Protein AF-A0A401GXA9-F1 (afdb_monomer)

Foldseek 3Di:
DDDDDDDPDPDPDPPPPDPDDPPDDFDWDKDFLVPQPDPVSSVQLLVLQVVVQVVCVVVQKHQPDDDRRQWIWTQTPVRDTHTDGDDSVPIDGHDDDPPPDPCVVVVPD

Sequence (109 aa):
MPMKQRVDDGRTVWERTWTVYPSKMIPVLPKRLRHFEDGFELVLLVYHALCAHQEYYKAGVLHGNVSEENVIIFETPFSERKGVLVDLDQANTFRRPERPDPDLKARNV

Organism: NCBI:txid139825

InterPro domains:
  IPR040976 Fungal-type protein kinase [PF17667] (31-96)

Nearest PDB structures (foldseek):
  3zxt-assembly2_D  TM=7.050E-01  e=9.819E-03  Homo sapiens
  2y4p-assembly1_C  TM=7.107E-01  e=7.079E-03  Homo sapiens
  2j90-assembly1_A  TM=6.909E-01  e=1.658E-02  Homo sapiens
  5a6n-assembly1_A  TM=6.557E-01  e=2.154E-02  Homo sapiens
  4eut-assembly1_A  TM=6.232E-01  e=1.889E-02  Homo sapiens

Mean predicted aligned error: 12.94 Å

Solvent-accessible surface area (backbone atoms only — not comparable to full-atom values): 7034 Å² total; per-residue (Å²): 136,88,85,87,82,91,68,98,72,88,66,84,78,77,84,77,80,76,82,80,74,72,97,67,88,74,76,61,53,80,41,62,43,91,73,50,90,48,74,66,53,46,54,51,27,52,48,38,25,51,53,51,50,51,53,36,45,73,72,24,31,42,56,88,61,93,47,66,90,30,31,31,33,37,33,37,93,82,73,51,73,43,28,39,64,50,76,64,90,74,38,45,76,49,85,68,73,76,73,77,60,77,62,68,68,65,74,77,112

pLDDT: mean 78.91, std 20.69, range [35.88, 97.69]

Radius of gyration: 20.26 Å; Cα contacts (8 Å, |Δi|>4): 107; chains: 1; bounding box: 55×45×39 Å

Structure (mmCIF, N/CA/C/O backbone):
data_AF-A0A401GXA9-F1
#
_entry.id   AF-A0A401GXA9-F1
#
loop_
_atom_site.group_PDB
_atom_site.id
_atom_site.type_symbol
_atom_site.label_atom_id
_atom_site.label_alt_id
_atom_site.label_comp_id
_atom_site.label_asym_id
_atom_site.label_entity_id
_atom_site.label_seq_id
_atom_site.pdbx_PDB_ins_code
_atom_site.Cartn_x
_atom_site.Cartn_y
_atom_site.Cartn_z
_atom_site.occupancy
_atom_site.B_iso_or_equiv
_atom_site.auth_seq_id
_atom_site.auth_comp_id
_atom_site.auth_asym_id
_atom_site.auth_atom_id
_atom_site.pdbx_PDB_model_num
ATOM 1 N N . MET A 1 1 ? 11.389 -31.991 -1.112 1.00 37.75 1 MET A N 1
ATOM 2 C CA . MET A 1 1 ? 12.618 -32.156 -1.919 1.00 37.75 1 MET A CA 1
ATOM 3 C C . MET A 1 1 ? 12.338 -31.588 -3.302 1.00 37.75 1 MET A C 1
ATOM 5 O O . MET A 1 1 ? 11.399 -32.085 -3.909 1.00 37.75 1 MET A O 1
ATOM 9 N N . PRO A 1 2 ? 13.041 -30.555 -3.794 1.00 41.91 2 PRO A N 1
ATOM 10 C CA . PRO A 1 2 ? 12.853 -30.107 -5.165 1.00 41.91 2 PRO A CA 1
ATOM 11 C C . PRO A 1 2 ? 13.734 -30.913 -6.127 1.00 41.91 2 PRO A C 1
ATOM 13 O O . PRO A 1 2 ? 14.886 -31.244 -5.837 1.00 41.91 2 PRO A O 1
ATOM 16 N N . MET A 1 3 ? 13.120 -31.260 -7.2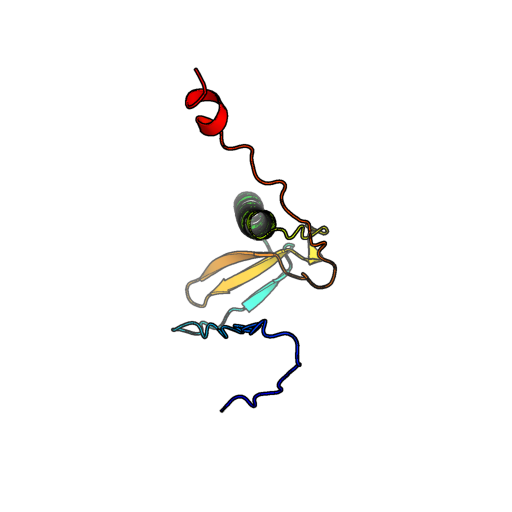53 1.00 42.75 3 MET A N 1
ATOM 17 C CA . MET A 1 3 ? 13.607 -32.102 -8.340 1.00 42.75 3 MET A CA 1
ATOM 18 C C . MET A 1 3 ? 14.561 -31.305 -9.245 1.00 42.75 3 MET A C 1
ATOM 20 O O . MET A 1 3 ? 14.305 -30.143 -9.544 1.00 42.75 3 MET A O 1
ATOM 24 N N . LYS A 1 4 ? 15.677 -31.917 -9.663 1.00 43.25 4 LYS A N 1
ATOM 25 C CA . LYS A 1 4 ? 16.646 -31.321 -10.598 1.00 43.25 4 LYS A CA 1
ATOM 26 C C . LYS A 1 4 ? 16.255 -31.665 -12.033 1.00 43.25 4 LYS A C 1
ATOM 28 O O . LYS A 1 4 ? 16.114 -32.845 -12.340 1.00 43.25 4 LYS A O 1
ATOM 33 N N . GLN A 1 5 ? 16.217 -30.675 -12.920 1.00 47.41 5 GLN A N 1
ATOM 34 C CA . GLN A 1 5 ? 16.317 -30.905 -14.361 1.00 47.41 5 GLN A CA 1
ATOM 35 C C . GLN A 1 5 ? 17.593 -30.224 -14.871 1.00 47.41 5 GLN A C 1
ATOM 37 O O . GLN A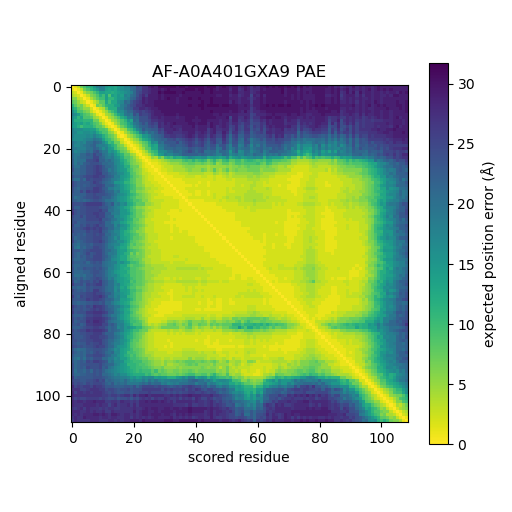 1 5 ? 17.852 -29.059 -14.573 1.00 47.41 5 GLN A O 1
ATOM 42 N N . ARG A 1 6 ? 18.447 -31.000 -15.545 1.00 35.88 6 ARG A N 1
ATOM 43 C CA . ARG A 1 6 ? 19.719 -30.556 -16.132 1.00 35.88 6 ARG A CA 1
ATOM 44 C C . ARG A 1 6 ? 19.440 -30.009 -17.535 1.00 35.88 6 ARG A C 1
ATOM 46 O O . ARG A 1 6 ? 18.735 -30.669 -18.291 1.00 35.88 6 ARG A O 1
ATOM 53 N N . VAL A 1 7 ? 20.016 -28.858 -17.876 1.00 47.91 7 VAL A N 1
ATOM 54 C CA . VAL A 1 7 ? 20.110 -28.363 -19.259 1.00 47.91 7 VAL A CA 1
ATOM 55 C C . VAL A 1 7 ? 21.590 -28.086 -19.558 1.00 47.91 7 VAL A C 1
ATOM 57 O O . VAL A 1 7 ? 22.300 -27.526 -18.720 1.00 47.91 7 VAL A O 1
ATOM 60 N N . ASP A 1 8 ? 22.056 -28.553 -20.716 1.00 50.69 8 ASP A N 1
ATOM 61 C CA . ASP A 1 8 ? 23.459 -28.805 -21.092 1.00 50.69 8 ASP A CA 1
ATOM 62 C C . ASP A 1 8 ? 24.303 -27.564 -21.487 1.00 50.69 8 ASP A C 1
ATOM 64 O O . ASP A 1 8 ? 25.043 -27.601 -22.463 1.00 50.69 8 ASP A O 1
ATOM 68 N N . ASP A 1 9 ? 24.256 -26.464 -20.726 1.00 49.25 9 ASP A N 1
ATOM 69 C CA . ASP A 1 9 ? 25.087 -25.255 -20.984 1.00 49.25 9 ASP A CA 1
ATOM 70 C C . ASP A 1 9 ? 25.996 -24.862 -19.796 1.00 49.25 9 ASP A C 1
ATOM 72 O O . ASP A 1 9 ? 26.512 -23.756 -19.693 1.00 49.25 9 ASP A O 1
ATOM 76 N N . GLY A 1 10 ? 26.197 -25.733 -18.803 1.00 48.47 10 GLY A N 1
ATOM 77 C CA . GLY A 1 10 ? 27.113 -25.441 -17.680 1.00 48.47 10 GLY A CA 1
ATOM 78 C C . GLY A 1 10 ? 26.724 -24.237 -16.795 1.00 48.47 10 GLY A C 1
ATOM 79 O O . GLY A 1 10 ? 27.364 -23.982 -15.775 1.00 48.47 10 GLY A O 1
ATOM 80 N N . ARG A 1 11 ? 25.640 -23.524 -17.114 1.00 40.50 11 ARG A N 1
ATOM 81 C CA . ARG A 1 11 ? 25.053 -22.458 -16.307 1.00 40.50 11 ARG A CA 1
ATOM 82 C C . ARG A 1 11 ? 24.033 -23.072 -15.366 1.00 40.50 11 ARG A C 1
ATOM 84 O O . ARG A 1 11 ? 22.912 -23.396 -15.743 1.00 40.50 11 ARG A O 1
ATOM 91 N N . THR A 1 12 ? 24.435 -23.240 -14.111 1.00 41.81 12 THR A N 1
ATOM 92 C CA . THR A 1 12 ? 23.503 -23.628 -13.049 1.00 41.81 12 THR A CA 1
ATOM 93 C C . THR A 1 12 ? 22.659 -22.406 -12.692 1.00 41.81 12 THR A C 1
ATOM 95 O O . THR A 1 12 ? 23.095 -21.547 -11.926 1.00 41.81 12 THR A O 1
ATOM 98 N N . VAL A 1 13 ? 21.468 -22.295 -13.279 1.00 46.06 13 VAL A N 1
ATOM 99 C CA . VAL A 1 13 ? 20.467 -21.314 -12.849 1.00 46.06 13 VAL A CA 1
ATOM 100 C C . VAL A 1 13 ? 19.842 -21.844 -11.563 1.00 46.06 13 VAL A C 1
ATOM 102 O O . VAL A 1 13 ? 19.128 -22.843 -11.564 1.00 46.06 13 VAL A O 1
ATOM 105 N N . TRP A 1 14 ? 20.150 -21.200 -10.442 1.00 46.12 14 TRP A N 1
ATOM 106 C CA . TRP A 1 14 ? 19.437 -21.436 -9.194 1.00 46.12 14 TRP A CA 1
ATOM 107 C C . TRP A 1 14 ? 18.168 -20.588 -9.219 1.00 46.12 14 TRP A C 1
ATOM 109 O O . TRP A 1 14 ? 18.221 -19.403 -8.890 1.00 46.12 14 TRP A O 1
ATOM 119 N N . GLU A 1 15 ? 17.030 -21.172 -9.592 1.00 48.81 15 GLU A N 1
ATOM 120 C CA . GLU A 1 15 ? 15.738 -20.595 -9.215 1.00 48.81 15 GLU A CA 1
ATOM 121 C C . GLU A 1 15 ? 15.629 -20.662 -7.690 1.00 48.81 15 GLU A C 1
ATOM 123 O O . GLU A 1 15 ? 15.323 -21.692 -7.090 1.00 48.81 15 GLU A O 1
ATOM 128 N N . ARG A 1 16 ? 15.982 -19.558 -7.031 1.00 50.84 16 ARG A N 1
ATOM 129 C CA . ARG A 1 16 ? 15.786 -19.385 -5.595 1.00 50.84 16 ARG A CA 1
ATOM 130 C C . ARG A 1 16 ? 14.382 -18.842 -5.361 1.00 50.84 16 ARG A C 1
ATOM 132 O O . ARG A 1 16 ? 14.198 -17.650 -5.131 1.00 50.84 16 ARG A O 1
ATOM 139 N N . THR A 1 17 ? 13.390 -19.721 -5.406 1.00 48.41 17 THR A N 1
ATOM 140 C CA . THR A 1 17 ? 12.048 -19.432 -4.893 1.00 48.41 17 THR A CA 1
ATOM 141 C C . THR A 1 17 ? 12.115 -19.464 -3.366 1.00 48.41 17 THR A C 1
ATOM 143 O O . THR A 1 17 ? 11.974 -20.508 -2.735 1.00 48.41 17 THR A O 1
ATOM 146 N N . TRP A 1 18 ? 12.412 -18.323 -2.743 1.00 49.84 18 TRP A N 1
ATOM 147 C CA . TRP A 1 18 ? 12.270 -18.176 -1.296 1.00 49.84 18 TRP A CA 1
ATOM 148 C C . TRP A 1 18 ? 10.796 -17.939 -0.978 1.00 49.84 18 TRP A C 1
ATOM 150 O O . TRP A 1 18 ? 10.294 -16.828 -1.131 1.00 49.84 18 TRP A O 1
ATOM 160 N N . THR A 1 19 ? 10.089 -18.967 -0.519 1.00 49.97 19 THR A N 1
ATOM 161 C CA . THR A 1 19 ? 8.801 -18.759 0.146 1.00 49.97 19 THR A CA 1
ATOM 162 C C . THR A 1 19 ? 9.087 -18.248 1.556 1.00 49.97 19 THR A C 1
ATOM 164 O O . THR A 1 19 ? 9.428 -19.018 2.453 1.00 49.97 19 THR A O 1
ATOM 167 N N . VAL A 1 20 ? 9.019 -16.930 1.745 1.00 55.19 20 VAL A N 1
ATOM 168 C CA . VAL A 1 20 ? 9.114 -16.317 3.074 1.00 55.19 20 VAL A CA 1
ATOM 169 C C . VAL A 1 20 ? 7.776 -16.527 3.777 1.00 55.19 20 VAL A C 1
ATOM 171 O O . VAL A 1 20 ? 6.805 -15.832 3.495 1.00 55.19 20 VAL A O 1
ATOM 174 N N . TYR A 1 21 ? 7.712 -17.498 4.686 1.00 50.47 21 TYR A N 1
ATOM 175 C CA . TYR A 1 21 ? 6.585 -17.606 5.608 1.00 50.47 21 TYR A CA 1
ATOM 176 C C . TYR A 1 21 ? 6.773 -16.571 6.724 1.00 50.47 21 TYR A C 1
ATOM 178 O O . TYR A 1 21 ? 7.799 -16.613 7.410 1.00 50.47 21 TYR A O 1
ATOM 186 N N . PRO A 1 22 ? 5.835 -15.629 6.927 1.00 60.16 22 PRO A N 1
ATOM 187 C CA . PRO A 1 22 ? 5.927 -14.713 8.052 1.00 60.16 22 PRO A CA 1
ATOM 188 C C . PRO A 1 22 ? 5.875 -15.507 9.363 1.00 60.16 22 PRO A C 1
ATOM 190 O O . PRO A 1 22 ? 5.068 -16.421 9.523 1.00 60.16 22 PRO A O 1
ATOM 193 N N . SER A 1 23 ? 6.719 -15.133 10.325 1.00 65.44 23 SER A N 1
ATOM 194 C CA . SER A 1 23 ? 6.814 -15.762 11.652 1.00 65.44 23 SER A CA 1
ATOM 195 C C . SER A 1 23 ? 5.542 -15.613 12.500 1.00 65.44 23 SER A C 1
ATOM 197 O O . SER A 1 23 ? 5.393 -16.296 13.513 1.00 65.44 23 SER A O 1
ATOM 199 N N . LYS A 1 24 ? 4.607 -14.745 12.089 1.00 74.25 24 LYS A N 1
ATOM 200 C CA . LYS A 1 24 ? 3.298 -14.555 12.716 1.00 74.25 24 LYS A CA 1
ATOM 201 C C . LYS A 1 24 ? 2.266 -14.160 11.661 1.00 74.25 24 LYS A C 1
ATOM 203 O O . LYS A 1 24 ? 2.405 -13.123 11.020 1.00 74.25 24 LYS A O 1
ATOM 208 N N . MET A 1 25 ? 1.222 -14.970 11.505 1.00 81.06 25 MET A N 1
ATOM 209 C CA . MET A 1 25 ? 0.037 -14.585 10.739 1.00 81.06 25 MET A CA 1
ATOM 210 C C . MET A 1 25 ? -0.908 -13.804 11.651 1.00 81.06 25 MET A C 1
ATOM 212 O O . MET A 1 25 ? -1.215 -14.249 12.756 1.00 81.06 25 MET A O 1
ATOM 216 N N . ILE A 1 26 ? -1.346 -12.631 11.200 1.00 83.00 26 ILE A N 1
ATOM 217 C CA . ILE A 1 26 ? -2.321 -11.797 11.905 1.00 83.00 26 ILE A CA 1
ATOM 218 C C . ILE A 1 26 ? -3.562 -11.729 11.012 1.00 83.00 26 ILE A C 1
ATOM 220 O O . ILE A 1 26 ? -3.420 -11.368 9.842 1.00 83.00 26 ILE A O 1
ATOM 224 N N . PRO A 1 27 ? -4.759 -12.089 11.512 1.00 87.38 27 PRO A N 1
ATOM 225 C CA . PRO A 1 27 ? -5.978 -11.902 10.743 1.00 87.38 27 PRO A CA 1
ATOM 226 C C . PRO A 1 27 ? -6.204 -10.405 10.534 1.00 87.38 27 PRO A C 1
ATOM 228 O O . PRO A 1 27 ? -6.076 -9.621 11.471 1.00 87.38 27 PRO A O 1
ATOM 231 N N . VAL A 1 28 ? -6.536 -10.013 9.311 1.00 90.94 28 VAL A N 1
ATOM 232 C CA . VAL A 1 28 ? -6.885 -8.633 8.968 1.00 90.94 28 VAL A CA 1
ATOM 233 C C . VAL A 1 28 ? -8.270 -8.614 8.349 1.00 90.94 28 VAL A C 1
ATOM 235 O O . VAL A 1 28 ? -8.644 -9.545 7.633 1.00 90.94 28 VAL A O 1
ATOM 238 N N . LEU A 1 29 ? -9.027 -7.557 8.620 1.00 92.19 29 LEU A N 1
ATOM 239 C CA . LEU A 1 29 ? -10.299 -7.309 7.960 1.00 92.19 29 LEU A CA 1
ATOM 240 C C . LEU A 1 29 ? -10.063 -6.328 6.800 1.00 92.19 29 LEU A C 1
ATOM 242 O O . LEU A 1 29 ? -9.758 -5.160 7.054 1.00 92.19 29 LEU A O 1
ATOM 246 N N . PRO A 1 30 ? -10.168 -6.774 5.535 1.00 94.56 30 PRO A N 1
ATOM 247 C CA . PRO A 1 30 ? -9.987 -5.895 4.390 1.00 94.56 30 PRO A CA 1
ATOM 248 C C . PRO A 1 30 ? -11.227 -5.022 4.167 1.00 94.56 30 PRO A C 1
ATOM 250 O O . PRO A 1 30 ? -12.357 -5.513 4.132 1.00 94.56 30 PRO A O 1
ATOM 253 N N . LYS A 1 31 ? -11.014 -3.723 3.948 1.00 95.81 31 LYS A N 1
ATOM 254 C CA . LYS A 1 31 ? -12.051 -2.753 3.569 1.00 95.81 31 LYS A CA 1
ATOM 255 C C . LYS A 1 31 ? -11.603 -1.943 2.350 1.00 95.81 31 LYS A C 1
ATOM 257 O O . LYS A 1 31 ? -10.419 -1.673 2.177 1.00 95.81 31 LYS A O 1
ATOM 262 N N . ARG A 1 32 ? -12.551 -1.520 1.505 1.00 95.88 32 ARG A N 1
ATOM 263 C CA . ARG A 1 32 ? -12.270 -0.582 0.391 1.00 95.88 32 ARG A CA 1
ATOM 264 C C . ARG A 1 32 ? -11.821 0.777 0.931 1.00 95.88 32 ARG A C 1
ATOM 266 O O . ARG A 1 32 ? -12.330 1.170 1.984 1.00 95.88 32 ARG A O 1
ATOM 273 N N . LEU A 1 33 ? -10.992 1.506 0.177 1.00 96.44 33 LEU A N 1
ATOM 274 C CA . LEU A 1 33 ? -10.492 2.828 0.570 1.00 96.44 33 LEU A CA 1
ATOM 275 C C . LEU A 1 33 ? -11.610 3.799 0.965 1.00 96.44 33 LEU A C 1
ATOM 277 O O . LEU A 1 33 ? -11.461 4.471 1.973 1.00 96.44 33 LEU A O 1
ATOM 281 N N . ARG A 1 34 ? -12.757 3.810 0.266 1.00 96.06 34 ARG A N 1
ATOM 282 C CA . ARG A 1 34 ? -13.924 4.660 0.603 1.00 96.06 34 ARG A CA 1
ATOM 283 C C . ARG A 1 34 ? -14.487 4.522 2.023 1.00 96.06 34 ARG A C 1
ATOM 285 O O . ARG A 1 34 ? -15.355 5.301 2.391 1.00 96.06 34 ARG A O 1
ATOM 292 N N . HIS A 1 35 ? -14.058 3.527 2.799 1.00 96.44 35 HIS A N 1
ATOM 293 C CA . HIS A 1 35 ? -14.449 3.363 4.203 1.00 96.44 35 HIS A CA 1
ATOM 294 C C . HIS A 1 35 ? -13.442 4.004 5.171 1.00 96.44 35 HIS A C 1
ATOM 296 O O . HIS A 1 35 ? -13.312 3.544 6.306 1.00 96.44 35 HIS A O 1
ATOM 302 N N . PHE A 1 36 ? -12.677 5.000 4.723 1.00 96.31 36 PHE A N 1
ATOM 303 C CA . PHE A 1 36 ? -11.904 5.848 5.626 1.00 96.31 36 PHE A CA 1
ATOM 304 C C . PHE A 1 36 ? -12.854 6.634 6.552 1.00 96.31 36 PHE A C 1
ATOM 306 O O . PHE A 1 36 ? -13.985 6.946 6.180 1.00 96.31 36 PHE A O 1
ATOM 313 N N . GLU A 1 37 ? -12.406 6.921 7.767 1.00 95.38 37 GLU A N 1
ATOM 314 C CA . GLU A 1 37 ? -13.152 7.626 8.811 1.00 95.38 37 GLU A CA 1
ATOM 315 C C . GLU A 1 37 ? -13.084 9.139 8.614 1.00 95.38 37 GLU A C 1
ATOM 317 O O . GLU A 1 37 ? -14.100 9.828 8.705 1.00 95.38 37 GLU A O 1
ATOM 322 N N . ASP A 1 38 ? -11.895 9.656 8.300 1.00 96.62 38 ASP A N 1
ATOM 323 C CA . ASP A 1 38 ? -11.664 11.078 8.085 1.00 96.62 38 ASP A CA 1
ATOM 324 C C . ASP A 1 38 ? -10.568 11.352 7.037 1.00 96.62 38 ASP A C 1
ATOM 326 O O . ASP A 1 38 ? -9.879 10.456 6.538 1.00 96.62 38 ASP A O 1
ATOM 330 N N . GLY A 1 39 ? -10.420 12.627 6.669 1.00 97.38 39 GLY A N 1
ATOM 331 C CA . GLY A 1 39 ? -9.455 13.042 5.651 1.00 97.38 39 GLY A CA 1
ATOM 332 C C . GLY A 1 39 ? -7.994 12.811 6.046 1.00 97.38 39 GLY A C 1
ATOM 333 O O . GLY A 1 39 ? -7.162 12.591 5.167 1.00 97.38 39 GLY A O 1
ATOM 334 N N . PHE A 1 40 ? -7.668 12.830 7.341 1.00 96.94 40 PHE A N 1
ATOM 335 C CA . PHE A 1 40 ? -6.316 12.537 7.808 1.00 96.94 40 PHE A CA 1
ATOM 336 C C . PHE A 1 40 ? -6.000 11.049 7.627 1.00 96.94 40 PHE A C 1
ATOM 338 O O . PHE A 1 40 ? -4.935 10.709 7.105 1.00 96.94 40 PHE A O 1
ATOM 345 N N . GLU A 1 41 ? -6.948 10.171 7.962 1.00 96.00 41 GLU A N 1
ATOM 346 C CA . GLU A 1 41 ? -6.823 8.738 7.715 1.00 96.00 41 GLU A CA 1
ATOM 347 C C . GLU A 1 41 ? -6.627 8.455 6.222 1.00 96.00 41 GLU A C 1
ATOM 349 O O . GLU A 1 41 ? -5.705 7.731 5.849 1.00 96.00 41 GLU A O 1
ATOM 354 N N . LEU A 1 42 ? -7.432 9.073 5.352 1.00 97.06 42 LEU A N 1
ATOM 355 C CA . LEU A 1 42 ? -7.300 8.905 3.905 1.00 97.06 42 LEU A CA 1
ATOM 356 C C . LEU A 1 42 ? -5.884 9.245 3.415 1.00 97.06 42 LEU A C 1
ATOM 358 O O . LEU A 1 42 ? -5.282 8.464 2.675 1.00 97.06 42 LEU A O 1
ATOM 362 N N . VAL A 1 43 ? -5.329 10.380 3.849 1.00 97.69 43 VAL A N 1
ATOM 363 C CA . VAL A 1 43 ? -3.965 10.793 3.481 1.00 97.69 43 VAL A CA 1
ATOM 364 C C . VAL A 1 43 ? -2.934 9.775 3.967 1.00 97.69 43 VAL A C 1
ATOM 366 O O . VAL A 1 43 ? -2.032 9.414 3.211 1.00 97.69 43 VAL A O 1
ATOM 369 N N . LEU A 1 44 ? -3.080 9.267 5.193 1.00 97.44 44 LEU A N 1
ATOM 370 C CA . LEU A 1 44 ? -2.174 8.267 5.755 1.00 97.44 44 LEU A CA 1
ATOM 371 C C . LEU A 1 44 ? -2.243 6.929 4.996 1.00 97.44 44 LEU A C 1
ATOM 373 O O . LEU A 1 44 ? -1.215 6.313 4.714 1.00 97.44 44 LEU A O 1
ATOM 377 N N . LEU A 1 45 ? -3.442 6.485 4.616 1.00 97.31 45 LEU A N 1
ATOM 378 C CA . LEU A 1 45 ? -3.657 5.258 3.845 1.00 97.31 45 LEU A CA 1
ATOM 379 C C . LEU A 1 45 ? -3.053 5.362 2.438 1.00 97.31 45 LEU A C 1
ATOM 381 O O . LEU A 1 45 ? -2.370 4.437 1.991 1.00 97.31 45 LEU A O 1
ATOM 385 N N . VAL A 1 46 ? -3.240 6.499 1.763 1.00 96.56 46 VAL A N 1
ATOM 386 C CA . VAL A 1 46 ? -2.622 6.771 0.456 1.00 96.56 46 VAL A CA 1
ATOM 387 C C . VAL A 1 46 ? -1.101 6.857 0.584 1.00 96.56 46 VAL A C 1
ATOM 389 O O . VAL A 1 46 ? -0.384 6.292 -0.240 1.00 96.56 46 VAL A O 1
ATOM 392 N N . TYR A 1 47 ? -0.589 7.489 1.643 1.00 97.50 47 TYR A N 1
ATOM 393 C CA . TYR A 1 47 ? 0.844 7.522 1.931 1.00 97.50 47 TYR A CA 1
ATOM 394 C C . TYR A 1 47 ? 1.434 6.109 2.060 1.00 97.50 47 TYR A C 1
ATOM 396 O O . TYR A 1 47 ? 2.442 5.810 1.420 1.00 97.50 47 TYR A O 1
ATOM 404 N N . HIS A 1 48 ? 0.778 5.203 2.793 1.00 97.38 48 HIS A N 1
ATOM 405 C CA . HIS A 1 48 ? 1.213 3.806 2.890 1.00 97.38 48 HIS A CA 1
ATOM 406 C C . HIS A 1 48 ? 1.267 3.104 1.522 1.00 97.38 48 HIS A C 1
ATOM 408 O O . HIS A 1 48 ? 2.247 2.418 1.222 1.00 97.38 48 HIS A O 1
ATOM 414 N N . ALA A 1 49 ? 0.259 3.313 0.668 1.00 96.38 49 ALA A N 1
ATOM 415 C CA . ALA A 1 49 ? 0.238 2.759 -0.686 1.00 96.38 49 ALA A CA 1
ATOM 416 C C . ALA A 1 49 ? 1.388 3.300 -1.556 1.00 96.38 49 ALA A C 1
ATOM 418 O O . ALA A 1 49 ? 2.015 2.540 -2.295 1.00 96.38 49 ALA A O 1
ATOM 419 N N . LEU A 1 50 ? 1.724 4.587 -1.431 1.00 96.44 50 LEU A N 1
ATOM 420 C CA . LEU A 1 50 ? 2.863 5.190 -2.129 1.00 96.44 50 LEU A CA 1
ATOM 421 C C . LEU A 1 50 ? 4.207 4.653 -1.623 1.00 96.44 50 LEU A C 1
ATOM 423 O O . LEU A 1 50 ? 5.102 4.408 -2.432 1.00 96.44 50 LEU A O 1
ATOM 427 N N . CYS A 1 51 ? 4.351 4.411 -0.318 1.00 97.25 51 CYS A N 1
ATOM 428 C CA . CYS A 1 51 ? 5.529 3.737 0.228 1.00 97.25 51 CYS A CA 1
ATOM 429 C C . CYS A 1 51 ? 5.670 2.314 -0.332 1.00 97.25 51 CYS A C 1
ATOM 431 O O . CYS A 1 51 ? 6.758 1.937 -0.762 1.00 97.25 51 CYS A O 1
ATOM 433 N N . ALA A 1 52 ? 4.577 1.546 -0.403 1.00 95.88 52 ALA A N 1
ATOM 434 C CA . ALA A 1 52 ? 4.587 0.224 -1.031 1.00 95.88 52 ALA A CA 1
ATOM 435 C C . ALA A 1 52 ? 4.987 0.309 -2.515 1.00 95.88 52 ALA A C 1
ATOM 437 O O . ALA A 1 52 ? 5.873 -0.417 -2.965 1.00 95.88 52 ALA A O 1
ATOM 438 N N . HIS A 1 53 ? 4.419 1.266 -3.256 1.00 95.94 53 HIS A N 1
ATOM 439 C CA . HIS A 1 53 ? 4.797 1.527 -4.643 1.00 95.94 53 HIS A CA 1
ATOM 440 C C . HIS A 1 53 ? 6.282 1.890 -4.794 1.00 95.94 53 HIS A C 1
ATOM 442 O O . HIS A 1 53 ? 6.934 1.472 -5.749 1.00 95.94 53 HIS A O 1
ATOM 448 N N . GLN A 1 54 ? 6.845 2.657 -3.861 1.00 95.81 54 GLN A N 1
ATOM 449 C CA . GLN A 1 54 ? 8.265 2.999 -3.868 1.00 95.81 54 GLN A CA 1
ATOM 450 C C . GLN A 1 54 ? 9.149 1.753 -3.720 1.00 95.81 54 GLN A C 1
ATOM 452 O O . GLN A 1 54 ? 10.185 1.662 -4.384 1.00 95.81 54 GLN A O 1
ATOM 457 N N . GLU A 1 55 ? 8.748 0.789 -2.891 1.00 94.94 55 GLU A N 1
ATOM 458 C CA . GLU A 1 55 ? 9.445 -0.495 -2.772 1.00 94.94 55 GLU A CA 1
ATOM 459 C C . GLU A 1 55 ? 9.312 -1.336 -4.047 1.00 94.94 55 GLU A C 1
ATOM 461 O O . GLU A 1 55 ? 10.318 -1.861 -4.530 1.00 94.94 55 GLU A O 1
ATOM 466 N N . TYR A 1 56 ? 8.129 -1.376 -4.672 1.00 93.75 56 TYR A N 1
ATOM 467 C CA . TYR A 1 56 ? 7.960 -2.000 -5.992 1.00 93.75 56 TYR A CA 1
ATOM 468 C C . TYR A 1 56 ? 8.897 -1.373 -7.025 1.00 93.75 56 TYR A C 1
ATOM 470 O O . TYR A 1 56 ? 9.641 -2.078 -7.709 1.00 93.75 56 TYR A O 1
ATOM 478 N N . TYR A 1 57 ? 8.958 -0.044 -7.068 1.00 92.94 57 TYR A N 1
ATOM 479 C CA . TYR A 1 57 ? 9.819 0.679 -7.994 1.00 92.94 57 TYR A CA 1
ATOM 480 C C . TYR A 1 57 ? 11.302 0.362 -7.771 1.00 92.94 57 TYR A C 1
ATOM 482 O O . TYR A 1 57 ? 12.051 0.151 -8.728 1.00 92.94 57 TYR A O 1
ATOM 490 N N . LYS A 1 58 ? 11.748 0.284 -6.509 1.00 89.94 58 LYS A N 1
ATOM 491 C CA . LYS A 1 58 ? 13.122 -0.123 -6.168 1.00 89.94 58 LYS A CA 1
ATOM 492 C C . LYS A 1 58 ? 13.433 -1.540 -6.650 1.00 89.94 58 LYS A C 1
ATOM 494 O O . LYS A 1 58 ? 14.568 -1.778 -7.061 1.00 89.94 58 LYS A O 1
ATOM 499 N N . ALA A 1 59 ? 12.440 -2.427 -6.641 1.00 90.25 59 ALA A N 1
ATOM 500 C CA . ALA A 1 59 ? 12.523 -3.786 -7.163 1.00 90.25 59 ALA A CA 1
ATOM 501 C C . ALA A 1 59 ? 12.384 -3.881 -8.700 1.00 90.25 59 ALA A C 1
ATOM 503 O O . ALA A 1 59 ? 12.427 -4.982 -9.242 1.00 90.25 59 ALA A O 1
ATOM 504 N N . GLY A 1 60 ? 12.247 -2.757 -9.415 1.00 92.12 60 GLY A N 1
ATOM 505 C CA . GLY A 1 60 ? 12.083 -2.744 -10.874 1.00 92.12 60 GLY A CA 1
ATOM 506 C C . GLY A 1 60 ? 10.655 -3.041 -11.336 1.00 92.12 60 GLY A C 1
ATOM 507 O O . GLY A 1 60 ? 10.455 -3.492 -12.462 1.00 92.12 60 GLY A O 1
ATOM 508 N N . VAL A 1 61 ? 9.660 -2.802 -10.480 1.00 93.69 61 VAL A N 1
ATOM 509 C CA . VAL A 1 61 ? 8.237 -3.006 -10.769 1.00 93.69 61 VAL A CA 1
ATOM 510 C C . VAL A 1 61 ? 7.501 -1.669 -10.687 1.00 93.69 61 VAL A C 1
ATOM 512 O O . VAL A 1 61 ? 7.567 -0.966 -9.683 1.00 93.69 61 VAL A O 1
ATOM 515 N N . LEU A 1 62 ? 6.787 -1.303 -11.746 1.00 94.25 62 LEU A N 1
ATOM 516 C CA . LEU A 1 62 ? 5.814 -0.214 -11.748 1.00 94.25 62 LEU A CA 1
ATOM 517 C C . LEU A 1 62 ? 4.423 -0.819 -11.618 1.00 94.25 62 LEU A C 1
ATOM 519 O O . LEU A 1 62 ? 4.010 -1.592 -12.478 1.00 94.25 62 LEU A O 1
ATOM 523 N N . HIS A 1 63 ? 3.682 -0.436 -10.582 1.00 95.06 63 HIS A N 1
ATOM 524 C CA . HIS A 1 63 ? 2.335 -0.971 -10.374 1.00 95.06 63 HIS A CA 1
ATOM 525 C C . HIS A 1 63 ? 1.372 -0.586 -11.502 1.00 95.06 63 HIS A C 1
ATOM 527 O O . HIS A 1 63 ? 0.503 -1.363 -11.873 1.00 95.06 63 HIS A O 1
ATOM 533 N N . GLY A 1 64 ? 1.494 0.638 -12.025 1.00 93.75 64 GLY A N 1
ATOM 534 C CA . GLY A 1 64 ? 0.708 1.122 -13.166 1.00 93.75 64 GLY A CA 1
ATOM 535 C C . GLY A 1 64 ? -0.750 1.497 -12.871 1.00 93.75 64 GLY A C 1
ATOM 536 O O . GLY A 1 64 ? -1.355 2.178 -13.690 1.00 93.75 64 GLY A O 1
ATOM 537 N N . ASN A 1 65 ? -1.298 1.126 -11.710 1.00 94.62 65 ASN A N 1
ATOM 538 C CA . ASN A 1 65 ? -2.689 1.400 -11.339 1.00 94.62 65 ASN A CA 1
ATOM 539 C C . ASN A 1 65 ? -2.836 1.660 -9.828 1.00 94.62 65 ASN A C 1
ATOM 541 O O . ASN A 1 65 ? -3.226 0.776 -9.066 1.00 94.62 65 ASN A O 1
ATOM 545 N N . VAL A 1 66 ? -2.495 2.879 -9.400 1.00 94.12 66 VAL A N 1
ATOM 546 C CA . VAL A 1 66 ? -2.737 3.352 -8.028 1.00 94.12 66 VAL A CA 1
ATOM 547 C C . VAL A 1 66 ? -4.076 4.091 -8.011 1.00 94.12 66 VAL A C 1
ATOM 549 O O . VAL A 1 66 ? -4.154 5.249 -8.417 1.00 94.12 66 VAL A O 1
ATOM 552 N N . SER A 1 67 ? -5.125 3.400 -7.577 1.00 94.31 67 SER A N 1
ATOM 55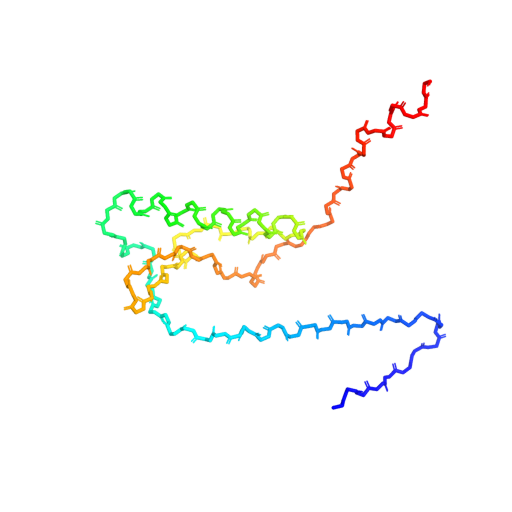3 C CA . SER A 1 67 ? -6.523 3.850 -7.619 1.00 94.31 67 SER A CA 1
ATOM 554 C C . SER A 1 67 ? -7.274 3.458 -6.342 1.00 94.31 67 SER A C 1
ATOM 556 O O . SER A 1 67 ? -6.758 2.697 -5.521 1.00 94.31 67 SER A O 1
ATOM 558 N N . GLU A 1 68 ? -8.489 3.981 -6.148 1.00 95.62 68 GLU A N 1
ATOM 559 C CA . GLU A 1 68 ? -9.328 3.654 -4.983 1.00 95.62 68 GLU A CA 1
ATOM 560 C C . GLU A 1 68 ? -9.579 2.142 -4.873 1.00 95.62 68 GLU A C 1
ATOM 562 O O . GLU A 1 68 ? -9.582 1.572 -3.781 1.00 95.62 68 GLU A O 1
ATOM 567 N N . GLU A 1 69 ? -9.768 1.480 -6.011 1.00 94.94 69 GLU A N 1
ATOM 568 C CA . GLU A 1 69 ? -10.093 0.064 -6.097 1.00 94.94 69 GLU A CA 1
ATOM 569 C C . GLU A 1 69 ? -8.943 -0.833 -5.630 1.00 94.94 69 GLU A C 1
ATOM 571 O O . GLU A 1 69 ? -9.214 -1.908 -5.083 1.00 94.94 69 GLU A O 1
ATOM 576 N N . ASN A 1 70 ? -7.705 -0.361 -5.810 1.00 96.50 70 ASN A N 1
ATOM 577 C CA . ASN A 1 70 ? -6.463 -1.098 -5.572 1.00 96.50 70 ASN A CA 1
ATOM 578 C C . ASN A 1 70 ? -5.736 -0.685 -4.285 1.00 96.50 70 ASN A C 1
ATOM 580 O O . ASN A 1 70 ? -4.744 -1.309 -3.908 1.00 96.50 70 ASN A O 1
ATOM 584 N N . VAL A 1 71 ? -6.236 0.322 -3.567 1.00 97.25 71 VAL A N 1
ATOM 585 C CA . VAL A 1 71 ? -5.795 0.626 -2.202 1.00 97.25 71 VAL A CA 1
ATOM 586 C C . VAL A 1 71 ? -6.804 0.046 -1.212 1.00 97.25 71 VAL A C 1
ATOM 588 O O . VAL A 1 71 ? -7.957 0.466 -1.129 1.00 97.25 71 VAL A O 1
ATOM 591 N N . ILE A 1 72 ? -6.365 -0.936 -0.431 1.00 97.38 72 ILE A N 1
ATOM 592 C CA . ILE A 1 72 ? -7.183 -1.631 0.563 1.00 97.38 72 ILE A CA 1
ATOM 593 C C . ILE A 1 72 ? -6.767 -1.195 1.960 1.00 97.38 72 ILE A C 1
ATOM 595 O O . ILE A 1 72 ? -5.584 -1.080 2.272 1.00 97.38 72 ILE A O 1
ATOM 599 N N . ILE A 1 73 ? -7.750 -0.988 2.826 1.00 97.25 73 ILE A N 1
ATOM 600 C CA . ILE A 1 73 ? -7.519 -0.761 4.245 1.00 97.25 73 ILE A CA 1
ATOM 601 C C . ILE A 1 73 ? -7.453 -2.121 4.926 1.00 97.25 73 ILE A C 1
ATOM 603 O O . ILE A 1 73 ? -8.426 -2.877 4.898 1.00 97.25 73 ILE A O 1
ATOM 607 N N . PHE A 1 74 ? -6.319 -2.437 5.538 1.00 95.25 74 PHE A N 1
ATOM 608 C CA . PHE A 1 74 ? -6.183 -3.576 6.435 1.00 95.25 74 PHE A CA 1
ATOM 609 C C . PHE A 1 74 ? -6.362 -3.097 7.861 1.00 95.25 74 PHE A C 1
ATOM 611 O O . PHE A 1 74 ? -5.545 -2.332 8.368 1.00 95.25 74 PHE A O 1
ATOM 618 N N . GLU A 1 75 ? -7.426 -3.566 8.498 1.00 93.81 75 GLU A N 1
ATOM 619 C CA . GLU A 1 75 ? -7.668 -3.353 9.916 1.00 93.81 75 GLU A CA 1
ATOM 620 C C . GLU A 1 75 ? -7.236 -4.592 10.699 1.00 93.81 75 GLU A C 1
ATOM 622 O O . GLU A 1 75 ? -7.663 -5.715 10.413 1.00 93.81 75 GLU A O 1
ATOM 627 N N . THR A 1 76 ? -6.352 -4.388 11.671 1.00 89.44 76 THR A N 1
ATOM 628 C CA . THR A 1 76 ? -5.900 -5.442 12.583 1.00 89.44 76 THR A CA 1
ATOM 629 C C . THR A 1 76 ? -6.846 -5.564 13.788 1.00 89.44 76 THR A C 1
ATOM 631 O O . THR A 1 76 ? -7.577 -4.623 14.096 1.00 89.44 76 THR A O 1
ATOM 634 N N . PRO A 1 77 ? -6.790 -6.668 14.560 1.00 85.44 77 PRO A N 1
ATOM 635 C CA . PRO A 1 77 ? -7.584 -6.826 15.784 1.00 85.44 77 PRO A CA 1
ATOM 636 C C . PRO A 1 77 ? -7.251 -5.804 16.882 1.00 85.44 77 PRO A C 1
ATOM 638 O O . PRO A 1 77 ? -7.979 -5.701 17.862 1.00 85.44 77 PRO A O 1
ATOM 641 N N . PHE A 1 78 ? -6.145 -5.069 16.734 1.00 86.88 78 PHE A N 1
ATOM 642 C CA . PHE A 1 78 ? -5.703 -4.018 17.650 1.00 86.88 78 PHE A CA 1
ATOM 643 C C . PHE A 1 78 ? -6.124 -2.620 17.172 1.00 86.88 78 PHE A C 1
ATOM 645 O O . PHE A 1 78 ? -5.545 -1.629 17.610 1.00 86.88 78 PHE A O 1
ATOM 652 N N . SER A 1 79 ? -7.076 -2.543 16.233 1.00 82.06 79 SER A N 1
ATOM 653 C CA . SER A 1 79 ? -7.564 -1.302 15.615 1.00 82.06 79 SER A CA 1
ATOM 654 C C . SER A 1 79 ? -6.505 -0.499 14.849 1.00 82.06 79 SER A C 1
ATOM 656 O O . SER A 1 79 ? -6.746 0.639 14.462 1.00 82.06 79 SER A O 1
ATOM 658 N N . GLU A 1 80 ? -5.336 -1.084 14.568 1.00 88.25 80 GLU A N 1
ATOM 659 C CA . GLU A 1 80 ? -4.365 -0.480 13.653 1.00 88.25 80 GLU A CA 1
ATOM 660 C C . GLU A 1 80 ? -4.867 -0.638 12.213 1.00 88.25 80 GLU A C 1
ATOM 662 O O . GLU A 1 80 ? -5.159 -1.761 11.784 1.00 88.25 80 GLU A O 1
ATOM 667 N N . ARG A 1 81 ? -4.943 0.473 11.471 1.00 93.44 81 ARG A N 1
ATOM 668 C CA . ARG A 1 81 ? -5.373 0.519 10.068 1.00 93.44 81 ARG A CA 1
ATOM 669 C C . ARG A 1 81 ? -4.191 0.875 9.164 1.00 93.44 81 ARG A C 1
ATOM 671 O O . ARG A 1 81 ? -3.461 1.829 9.427 1.00 93.44 81 ARG A O 1
ATOM 678 N N . LYS A 1 82 ? -3.983 0.101 8.095 1.00 94.75 82 LYS A N 1
ATOM 679 C CA . LYS A 1 82 ? -2.911 0.321 7.105 1.00 94.75 82 LYS A CA 1
ATOM 680 C C . LYS A 1 82 ? -3.449 0.332 5.689 1.00 94.75 82 LYS A C 1
ATOM 682 O O . LYS A 1 82 ? -4.333 -0.449 5.358 1.00 94.75 82 LYS A O 1
ATOM 687 N N . GLY A 1 83 ? -2.872 1.195 4.858 1.00 95.81 83 GLY A N 1
ATOM 688 C CA . GLY A 1 83 ? -3.137 1.216 3.426 1.00 95.81 83 GLY A CA 1
ATOM 689 C C . GLY A 1 83 ? -2.239 0.195 2.747 1.00 95.81 83 GLY A C 1
ATOM 690 O O . GLY A 1 83 ? -1.025 0.209 2.941 1.00 95.81 83 GLY A O 1
ATOM 691 N N . VAL A 1 84 ? -2.836 -0.706 1.983 1.00 95.62 84 VAL A N 1
ATOM 692 C CA . VAL A 1 84 ? -2.138 -1.759 1.252 1.00 95.62 84 VAL A CA 1
ATOM 693 C C . VAL A 1 84 ? -2.465 -1.606 -0.217 1.00 95.62 84 VAL A C 1
ATOM 695 O O . VAL A 1 84 ? -3.631 -1.555 -0.596 1.00 95.62 84 VAL A O 1
ATOM 698 N N . LEU A 1 85 ? -1.423 -1.530 -1.033 1.00 96.75 85 LEU A N 1
ATOM 699 C CA . LEU A 1 85 ? -1.548 -1.511 -2.480 1.00 96.75 85 LEU A CA 1
ATOM 700 C C . LEU A 1 85 ? -1.577 -2.962 -2.989 1.00 96.75 85 LEU A C 1
ATOM 702 O O . LEU A 1 85 ? -0.674 -3.739 -2.677 1.00 96.75 85 LEU A O 1
ATOM 706 N N . VAL A 1 86 ? -2.636 -3.333 -3.706 1.00 95.06 86 VAL A N 1
ATOM 707 C CA . VAL A 1 86 ? -2.882 -4.686 -4.240 1.00 95.06 86 VAL A CA 1
ATOM 708 C C . VAL A 1 86 ? -3.056 -4.643 -5.758 1.00 95.06 86 VAL A C 1
ATOM 710 O O . VAL A 1 86 ? -3.158 -3.559 -6.312 1.00 95.06 86 VAL A O 1
ATOM 713 N N . ASP A 1 87 ? -3.182 -5.812 -6.397 1.00 94.12 87 ASP A N 1
ATOM 714 C CA . ASP A 1 87 ? -3.359 -5.967 -7.854 1.00 94.12 87 ASP A CA 1
ATOM 715 C C . ASP A 1 87 ? -2.080 -5.668 -8.662 1.00 94.12 87 ASP A C 1
ATOM 717 O O . ASP A 1 87 ? -1.968 -4.709 -9.423 1.00 94.12 87 ASP A O 1
ATOM 721 N N . LEU A 1 88 ? -1.085 -6.545 -8.486 1.00 92.06 88 LEU A N 1
ATOM 722 C CA . LEU A 1 88 ? 0.171 -6.527 -9.244 1.00 92.06 88 LEU A CA 1
ATOM 723 C C . LEU A 1 88 ? 0.092 -7.307 -10.567 1.00 92.06 88 LEU A C 1
ATOM 725 O O . LEU A 1 88 ? 1.092 -7.383 -11.279 1.00 92.06 88 LEU A O 1
ATOM 729 N N . ASP A 1 89 ? -1.063 -7.875 -10.916 1.00 90.56 89 ASP A N 1
ATOM 730 C CA . ASP A 1 89 ? -1.200 -8.770 -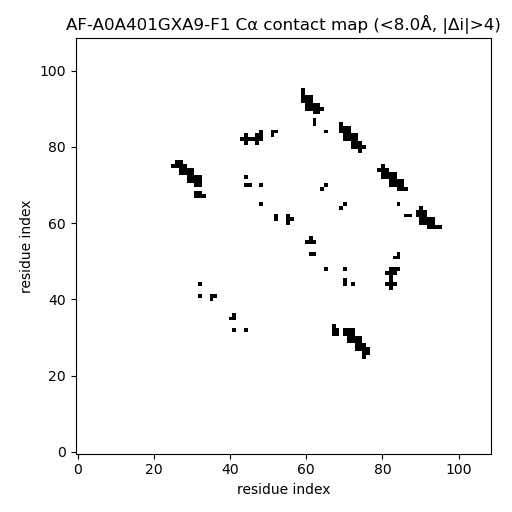1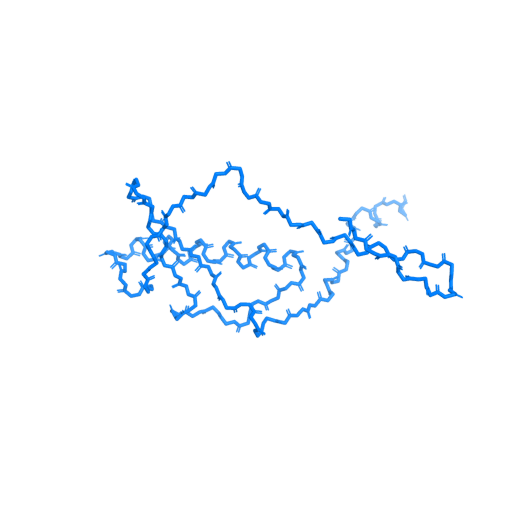2.072 1.00 90.56 89 ASP A CA 1
ATOM 731 C C . ASP A 1 89 ? -0.985 -8.036 -13.408 1.00 90.56 89 ASP A C 1
ATOM 733 O O . ASP A 1 89 ? -0.572 -8.640 -14.398 1.00 90.56 89 ASP A O 1
ATOM 737 N N . GLN A 1 90 ? -1.210 -6.718 -13.427 1.00 86.94 90 GLN A N 1
ATOM 738 C CA . GLN A 1 90 ? -0.953 -5.838 -14.575 1.00 86.94 90 GLN A CA 1
ATOM 739 C C . GLN A 1 90 ? 0.306 -4.973 -14.409 1.00 86.94 90 GLN A C 1
ATOM 741 O O . GLN A 1 90 ? 0.522 -4.031 -15.176 1.00 86.94 90 GLN A O 1
ATOM 746 N N . ALA A 1 91 ? 1.137 -5.252 -13.402 1.00 91.25 91 ALA A N 1
ATOM 747 C CA . ALA A 1 91 ? 2.320 -4.451 -13.138 1.00 91.25 91 ALA A CA 1
ATOM 748 C C . ALA A 1 91 ? 3.363 -4.613 -14.254 1.00 91.25 91 ALA A C 1
ATOM 750 O O . ALA A 1 91 ? 3.686 -5.715 -14.701 1.00 91.25 91 ALA A O 1
ATOM 751 N N . ASN A 1 92 ? 3.953 -3.493 -14.666 1.00 89.69 92 ASN A N 1
ATOM 752 C CA . ASN A 1 92 ? 5.023 -3.487 -15.653 1.00 89.69 92 ASN A CA 1
ATOM 753 C C . ASN A 1 92 ? 6.370 -3.669 -14.959 1.00 89.69 92 ASN A C 1
ATOM 755 O O . ASN A 1 92 ? 6.724 -2.920 -14.047 1.00 89.69 92 ASN A O 1
ATOM 759 N N . THR A 1 93 ? 7.164 -4.626 -15.429 1.00 89.94 93 THR A N 1
ATOM 760 C CA . THR A 1 93 ? 8.558 -4.758 -14.995 1.00 89.94 93 THR A CA 1
ATOM 761 C C . THR A 1 93 ? 9.459 -3.920 -15.888 1.00 89.94 93 THR A C 1
ATOM 763 O O . THR A 1 93 ? 9.245 -3.797 -17.094 1.00 89.94 93 THR A O 1
ATOM 766 N N . PHE A 1 94 ? 10.484 -3.319 -15.300 1.00 85.81 94 PHE A N 1
ATOM 767 C CA . PHE A 1 94 ? 11.485 -2.568 -16.037 1.00 85.81 94 PHE A CA 1
ATOM 768 C C . PHE A 1 94 ? 12.870 -2.870 -15.482 1.00 85.81 94 PHE A C 1
ATOM 770 O O . PHE A 1 94 ? 13.072 -3.040 -14.278 1.00 85.81 94 PHE A O 1
ATOM 777 N N . ARG A 1 95 ? 13.869 -2.895 -16.370 1.00 77.31 95 ARG A N 1
ATOM 778 C CA . ARG A 1 95 ? 15.254 -2.821 -15.914 1.00 77.31 95 ARG A CA 1
ATOM 779 C C . ARG A 1 95 ? 15.489 -1.412 -15.423 1.00 77.31 95 ARG A C 1
ATOM 781 O O . ARG A 1 95 ? 15.494 -0.469 -16.213 1.00 77.31 95 ARG A O 1
ATOM 788 N N . ARG A 1 96 ? 15.694 -1.273 -14.118 1.00 66.12 96 ARG A N 1
ATOM 789 C CA . ARG A 1 96 ? 16.186 -0.023 -13.563 1.00 66.12 96 ARG A CA 1
ATOM 790 C C . ARG A 1 96 ? 17.516 0.287 -14.261 1.00 66.12 9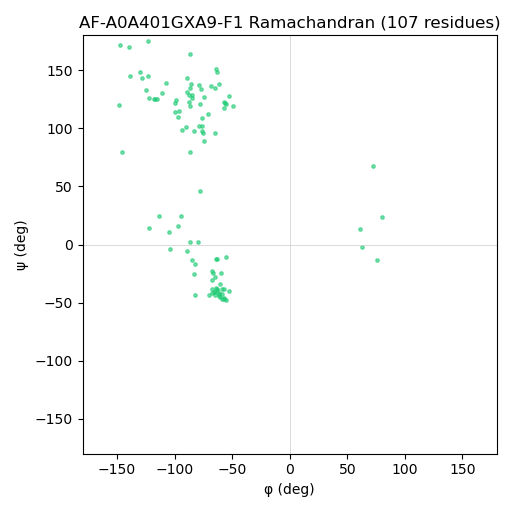6 ARG A C 1
ATOM 792 O O . ARG A 1 96 ? 18.402 -0.568 -14.214 1.00 66.12 96 ARG A O 1
ATOM 799 N N . PRO A 1 97 ? 17.666 1.452 -14.919 1.00 63.69 97 PRO A N 1
ATOM 800 C CA . PRO A 1 97 ? 18.980 1.886 -15.365 1.00 63.69 97 PRO A CA 1
ATOM 801 C C . PRO A 1 97 ? 19.889 1.842 -14.141 1.00 63.69 97 PRO A C 1
ATOM 803 O O . PRO A 1 97 ? 19.497 2.363 -13.088 1.00 63.69 97 PRO A O 1
ATOM 806 N N . GLU A 1 98 ? 21.045 1.179 -14.238 1.00 62.16 98 GLU A N 1
ATOM 807 C CA . GLU A 1 98 ? 22.064 1.294 -13.198 1.00 62.16 98 GLU A CA 1
ATOM 808 C C . GLU A 1 98 ? 22.238 2.788 -12.949 1.00 62.16 98 GLU A C 1
ATOM 810 O O . GLU A 1 98 ? 22.503 3.549 -13.884 1.00 62.16 98 GLU A O 1
ATOM 815 N N . ARG A 1 99 ? 21.968 3.246 -11.718 1.00 59.41 99 ARG A N 1
ATOM 816 C CA . ARG A 1 99 ? 22.297 4.629 -11.381 1.00 59.41 99 ARG A 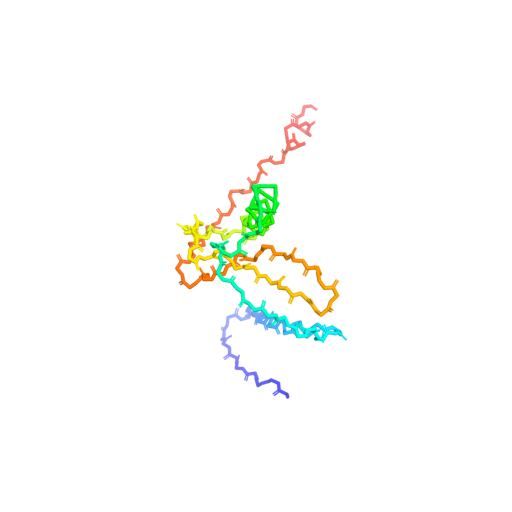CA 1
ATOM 817 C C . ARG A 1 99 ? 23.788 4.749 -11.685 1.00 59.41 99 ARG A C 1
ATOM 819 O O . ARG A 1 99 ? 24.532 3.955 -11.110 1.00 59.41 99 ARG A O 1
ATOM 826 N N . PRO A 1 100 ? 24.220 5.667 -12.567 1.00 59.31 100 PRO A N 1
ATOM 827 C CA . PRO A 1 100 ? 25.639 5.889 -12.741 1.00 59.31 100 PRO A CA 1
ATOM 828 C C . PRO A 1 100 ? 26.194 6.203 -11.357 1.00 59.31 100 PRO A C 1
ATOM 830 O O . PRO A 1 100 ? 25.688 7.101 -10.679 1.00 59.31 100 PRO A O 1
ATOM 833 N N . ASP A 1 101 ? 27.138 5.378 -10.912 1.00 58.69 101 ASP A N 1
ATOM 834 C CA . ASP A 1 101 ? 27.786 5.543 -9.622 1.00 58.69 101 ASP A CA 1
ATOM 835 C C . ASP A 1 101 ? 28.403 6.953 -9.596 1.00 58.69 101 ASP A C 1
ATOM 837 O O . ASP A 1 101 ? 29.236 7.270 -10.457 1.00 58.69 101 ASP A O 1
ATOM 841 N N . PRO A 1 102 ? 27.956 7.840 -8.689 1.00 59.66 102 PRO A N 1
ATOM 842 C CA . PRO A 1 102 ? 28.474 9.199 -8.624 1.00 59.66 102 PRO A CA 1
ATOM 843 C C . PRO A 1 102 ? 29.989 9.22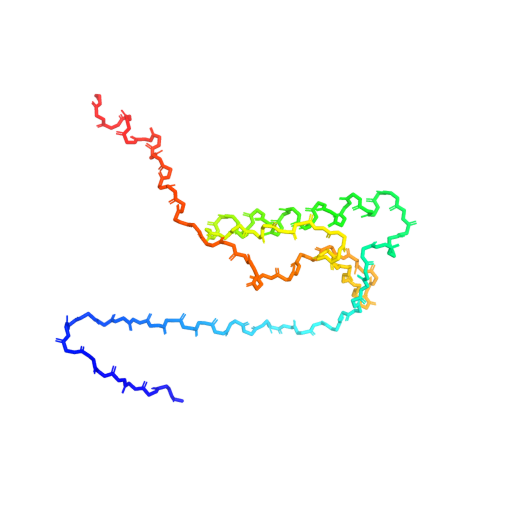6 -8.356 1.00 59.66 102 PRO A C 1
ATOM 845 O O . PRO A 1 102 ? 30.652 10.165 -8.800 1.00 59.66 102 PRO A O 1
ATOM 848 N N . ASP A 1 103 ? 30.555 8.178 -7.746 1.00 60.00 103 ASP A N 1
ATOM 849 C CA . ASP A 1 103 ? 31.987 8.076 -7.439 1.00 60.00 103 ASP A CA 1
ATOM 850 C C . ASP A 1 103 ? 32.829 7.547 -8.609 1.00 60.00 103 ASP A C 1
ATOM 852 O O . ASP A 1 103 ? 34.053 7.709 -8.624 1.00 60.00 103 ASP A O 1
ATOM 856 N N . LEU A 1 104 ? 32.209 6.982 -9.649 1.00 55.91 104 LEU A N 1
ATOM 857 C CA . LEU A 1 104 ? 32.921 6.513 -10.846 1.00 55.91 104 LEU A CA 1
ATOM 858 C C . LEU A 1 104 ? 33.527 7.676 -11.651 1.00 55.91 104 LEU A C 1
ATOM 860 O O . LEU A 1 104 ? 34.507 7.485 -12.369 1.00 55.91 104 LEU A O 1
ATOM 864 N N . LYS A 1 105 ? 32.998 8.899 -11.491 1.00 50.31 105 LYS A N 1
ATOM 865 C CA . LYS A 1 105 ? 33.612 10.128 -12.026 1.00 50.31 105 LYS A CA 1
ATOM 866 C C . LYS A 1 105 ? 34.711 10.700 -11.128 1.00 50.31 105 LYS A C 1
ATOM 868 O O . LYS A 1 105 ? 35.591 11.380 -11.640 1.00 50.31 105 LYS A O 1
ATOM 873 N N . ALA A 1 106 ? 34.682 10.423 -9.824 1.00 54.47 106 ALA A N 1
ATOM 874 C CA . ALA A 1 106 ? 35.666 10.932 -8.868 1.00 54.47 106 ALA A CA 1
ATOM 875 C C . ALA A 1 106 ? 36.966 10.106 -8.835 1.00 54.47 106 ALA A C 1
ATOM 877 O O . ALA A 1 106 ? 37.980 10.585 -8.344 1.00 54.47 106 ALA A O 1
ATOM 878 N N . ARG A 1 107 ? 36.954 8.876 -9.365 1.00 51.84 107 ARG A N 1
ATOM 879 C CA . ARG A 1 107 ? 38.122 7.973 -9.400 1.00 51.84 107 ARG A CA 1
ATOM 880 C C . ARG A 1 107 ? 39.019 8.110 -10.636 1.00 51.84 107 ARG A C 1
ATOM 882 O O . ARG A 1 107 ? 40.053 7.456 -10.686 1.00 51.84 107 ARG A O 1
ATOM 889 N N . ASN A 1 108 ? 38.628 8.930 -11.613 1.00 49.16 108 ASN A N 1
ATOM 890 C CA . ASN A 1 108 ? 39.347 9.116 -12.881 1.00 49.16 108 ASN A CA 1
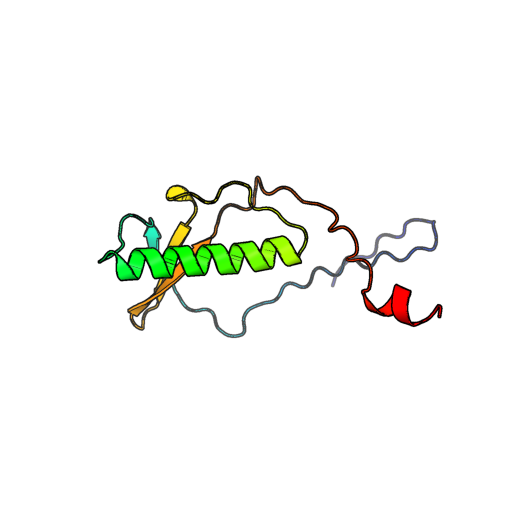ATOM 891 C C . ASN A 1 108 ? 39.940 10.533 -13.037 1.00 49.16 108 ASN A C 1
ATOM 893 O O . ASN A 1 108 ? 40.121 10.986 -14.168 1.00 49.16 108 ASN A O 1
ATOM 897 N N . VAL A 1 109 ? 40.208 11.235 -11.928 1.00 47.44 109 VAL A N 1
ATOM 898 C CA . VAL A 1 109 ? 40.892 12.542 -11.910 1.00 47.44 109 VAL A CA 1
ATOM 899 C C . VAL A 1 109 ? 42.199 12.425 -11.144 1.00 47.44 109 VAL A C 1
ATOM 901 O O . VAL A 1 109 ? 42.164 11.831 -10.044 1.00 47.44 109 VAL A O 1
#

Secondary structure (DSSP, 8-state):
-PPP---SSS------------SS----EEEEGGG-SSHHHHHHHHHHHHHHHHHHHHTTEE----STTTEEEEE-TTS-EEEEE---TTPEE--PPPPPPGGGTTT--